Protein AF-A0A1G3PU13-F1 (afdb_monomer_lite)

Secondary structure (DSSP, 8-state):
-B---TT-SS--TTTHIIIIISTTS--EE-SSGGGTTEEEEEEEEEEEETTEEEEEEEEEEEEE--SSSHHHHTT---EEEE-GGGHHHHT-GGGTTPPEEEEEEEETTEEEEEEEE-

Sequence (118 aa):
MLLKKGKWENIDQRVYYRENVFKELEWKHEKIKAIKHLERANADFEIIIKGIYYGVYNLHLTHDSRKDSATYKQKNSLTQIHWEKMSILIKDRDLLDRILKLYKRYELDGVKYLIEID

Structure (mmCIF, N/CA/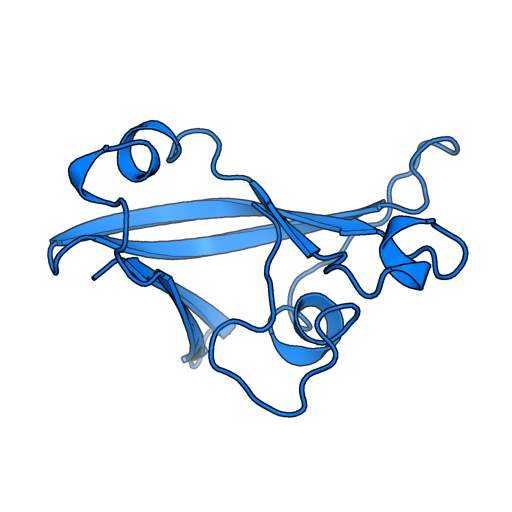C/O backbone):
data_AF-A0A1G3PU13-F1
#
_entry.id   AF-A0A1G3PU13-F1
#
loop_
_atom_site.group_PDB
_atom_site.id
_atom_site.type_symbol
_atom_site.label_atom_id
_atom_site.label_alt_id
_atom_site.label_comp_id
_atom_site.label_asym_id
_atom_site.label_entity_id
_atom_site.label_seq_id
_atom_site.pdbx_PDB_ins_code
_atom_site.Cartn_x
_atom_site.Cartn_y
_atom_site.Cartn_z
_atom_site.occupancy
_atom_site.B_iso_or_equiv
_atom_site.auth_seq_id
_atom_site.auth_comp_id
_atom_site.auth_asym_id
_atom_site.auth_atom_id
_atom_site.pdbx_PDB_model_num
ATOM 1 N N . MET A 1 1 ? 3.486 -5.037 3.507 1.00 83.75 1 MET A N 1
ATOM 2 C CA . MET A 1 1 ? 2.355 -5.833 2.981 1.00 83.75 1 MET A CA 1
ATOM 3 C C . MET A 1 1 ? 2.178 -5.541 1.500 1.00 83.75 1 MET A C 1
ATOM 5 O O . MET A 1 1 ? 2.213 -4.378 1.123 1.00 83.75 1 MET A O 1
ATOM 9 N N . LEU A 1 2 ? 1.993 -6.576 0.675 1.00 87.06 2 LEU A N 1
ATOM 10 C CA . LEU A 1 2 ? 1.673 -6.438 -0.751 1.00 87.06 2 LEU A CA 1
ATOM 11 C C . LEU A 1 2 ? 0.206 -6.049 -0.958 1.00 87.06 2 LEU A C 1
ATOM 13 O O . LEU A 1 2 ? -0.681 -6.686 -0.389 1.00 87.06 2 LEU A O 1
ATOM 17 N N . LEU A 1 3 ? -0.042 -5.057 -1.812 1.00 88.81 3 LEU A N 1
ATOM 18 C CA . LEU A 1 3 ? -1.395 -4.602 -2.136 1.00 88.81 3 LEU A CA 1
ATOM 19 C C . LEU A 1 3 ? -1.989 -5.449 -3.259 1.00 88.81 3 LEU A C 1
ATOM 21 O O . LEU A 1 3 ? -1.640 -5.287 -4.425 1.00 88.81 3 LEU A O 1
ATOM 25 N N . LYS A 1 4 ? -2.862 -6.388 -2.905 1.00 89.31 4 LYS A N 1
ATOM 26 C CA . LYS A 1 4 ? -3.563 -7.253 -3.863 1.00 89.31 4 LYS A CA 1
ATOM 27 C C . LYS A 1 4 ? -4.841 -6.577 -4.348 1.00 89.31 4 LYS A C 1
ATOM 29 O O . LYS A 1 4 ? -5.370 -5.722 -3.656 1.00 89.31 4 LYS A O 1
ATOM 34 N N . LYS A 1 5 ? -5.410 -7.060 -5.453 1.00 88.50 5 LYS A N 1
ATOM 35 C CA . LYS A 1 5 ? -6.667 -6.558 -6.027 1.00 88.50 5 LYS A CA 1
ATOM 36 C C . LYS A 1 5 ? -7.857 -6.551 -5.056 1.00 88.50 5 LYS A C 1
ATOM 38 O O . LYS A 1 5 ? -8.826 -5.832 -5.271 1.00 88.50 5 LYS A O 1
ATOM 43 N N . GLY A 1 6 ? -7.797 -7.350 -3.987 1.00 87.88 6 GLY A N 1
ATOM 44 C CA . GLY A 1 6 ? -8.867 -7.446 -3.000 1.00 87.88 6 GLY A CA 1
ATOM 45 C C . GLY A 1 6 ? -10.190 -7.836 -3.661 1.00 87.88 6 GLY A C 1
ATOM 46 O O . GLY A 1 6 ? -10.232 -8.795 -4.431 1.00 87.88 6 GLY A O 1
ATOM 47 N N . LYS A 1 7 ? -11.246 -7.069 -3.369 1.00 86.44 7 LYS A N 1
ATOM 48 C CA . LYS A 1 7 ? -12.590 -7.237 -3.946 1.00 86.44 7 LYS A CA 1
ATOM 49 C C . LYS A 1 7 ? -12.779 -6.555 -5.310 1.00 86.44 7 LYS A C 1
ATOM 51 O O . LYS A 1 7 ? -13.856 -6.670 -5.879 1.00 86.44 7 LYS A O 1
ATOM 56 N N . TRP A 1 8 ? -11.785 -5.825 -5.820 1.00 86.19 8 TRP A N 1
ATOM 57 C CA . TRP A 1 8 ? -11.926 -5.116 -7.090 1.00 86.19 8 TRP A CA 1
ATOM 58 C C . TRP A 1 8 ? -11.801 -6.081 -8.267 1.00 86.19 8 TRP A C 1
ATOM 60 O O . TRP A 1 8 ? -10.863 -6.882 -8.353 1.00 86.19 8 TRP A O 1
ATOM 70 N N . GLU A 1 9 ? -12.732 -5.958 -9.203 1.00 83.19 9 GLU A N 1
ATOM 71 C CA . GLU A 1 9 ? -12.663 -6.620 -10.498 1.00 83.19 9 GLU A CA 1
ATOM 72 C C . GLU A 1 9 ? -11.891 -5.740 -11.492 1.00 83.19 9 GLU A C 1
ATOM 74 O O . GLU A 1 9 ? -11.868 -4.516 -11.382 1.00 83.19 9 GLU A O 1
ATOM 79 N N . ASN A 1 10 ? -11.229 -6.370 -12.465 1.00 86.75 10 ASN A N 1
ATOM 80 C CA . ASN A 1 10 ? -10.622 -5.701 -13.625 1.00 86.75 10 ASN A CA 1
ATOM 81 C C . ASN A 1 10 ? -9.470 -4.712 -13.359 1.00 86.75 10 ASN A C 1
ATOM 83 O O . ASN A 1 10 ? -9.121 -3.941 -14.251 1.00 86.75 10 ASN A O 1
ATOM 87 N N . ILE A 1 11 ? -8.814 -4.764 -12.195 1.00 92.12 11 ILE A N 1
ATOM 88 C CA . ILE A 1 11 ? -7.563 -4.020 -11.973 1.00 92.12 11 ILE A CA 1
ATOM 89 C C . ILE A 1 11 ? -6.324 -4.892 -12.187 1.00 92.12 11 ILE A C 1
ATOM 91 O O . ILE A 1 11 ? -6.252 -6.040 -11.739 1.00 92.12 11 ILE A O 1
ATOM 95 N N . ASP A 1 12 ? -5.302 -4.317 -12.820 1.00 93.06 12 ASP A N 1
ATOM 96 C CA . ASP A 1 12 ? -3.970 -4.914 -12.870 1.00 93.06 12 ASP A CA 1
ATOM 97 C C . ASP A 1 12 ? -3.137 -4.458 -11.667 1.00 93.06 12 ASP A C 1
ATOM 99 O O . ASP A 1 12 ? -2.444 -3.440 -11.703 1.00 93.06 12 ASP A O 1
ATOM 103 N N . GLN A 1 13 ? -3.183 -5.244 -10.590 1.00 91.38 13 GLN A N 1
ATOM 104 C CA . GLN A 1 13 ? -2.472 -4.963 -9.335 1.00 91.38 13 GLN A CA 1
ATOM 105 C C . GLN A 1 13 ? -0.948 -4.801 -9.484 1.00 91.38 13 GLN A C 1
ATOM 107 O O . GLN A 1 13 ? -0.310 -4.272 -8.576 1.00 91.38 13 GLN A O 1
ATOM 112 N N . ARG A 1 14 ? -0.352 -5.238 -10.605 1.00 94.06 14 ARG A N 1
ATOM 113 C CA . ARG A 1 14 ? 1.079 -5.040 -10.886 1.00 94.06 14 ARG A CA 1
ATOM 114 C C . ARG A 1 14 ? 1.434 -3.564 -11.030 1.00 94.06 14 ARG A C 1
ATOM 116 O O . ARG A 1 14 ? 2.547 -3.191 -10.690 1.00 94.06 14 ARG A O 1
ATOM 123 N N . VAL A 1 15 ? 0.504 -2.751 -11.535 1.00 93.19 15 VAL A N 1
ATOM 124 C CA . VAL A 1 15 ? 0.741 -1.336 -11.866 1.00 93.19 15 VAL A CA 1
ATOM 125 C C . VAL A 1 15 ? -0.272 -0.397 -11.220 1.00 93.19 15 VAL A C 1
ATOM 127 O O . VAL A 1 15 ? 0.095 0.712 -10.855 1.00 93.19 15 VAL A O 1
ATOM 130 N N . TYR A 1 16 ? -1.510 -0.845 -10.989 1.00 95.12 16 TYR A N 1
ATOM 131 C CA . TYR A 1 16 ? -2.625 -0.002 -10.545 1.00 95.12 16 TYR A CA 1
ATOM 132 C C . TYR A 1 16 ? -2.305 0.837 -9.301 1.00 95.12 16 TYR A C 1
ATOM 134 O O . TYR A 1 16 ? -2.534 2.043 -9.267 1.00 95.12 16 TYR A O 1
ATOM 142 N N . TYR A 1 17 ? -1.719 0.227 -8.270 1.00 95.62 17 TYR A N 1
ATOM 143 C CA . TYR A 1 17 ? -1.399 0.964 -7.048 1.00 95.62 17 TYR A CA 1
ATOM 144 C C . TYR A 1 17 ? -0.347 2.049 -7.279 1.00 95.62 17 TYR A C 1
ATOM 146 O O . TYR A 1 17 ? -0.490 3.152 -6.768 1.00 95.62 17 TYR A O 1
ATOM 154 N N . ARG A 1 18 ? 0.689 1.760 -8.067 1.00 95.88 18 ARG A N 1
ATOM 155 C CA . ARG A 1 18 ? 1.770 2.708 -8.348 1.00 95.88 18 ARG A CA 1
ATOM 156 C C . ARG A 1 18 ? 1.358 3.800 -9.348 1.00 95.88 18 ARG A C 1
ATOM 158 O O . ARG A 1 18 ? 1.757 4.947 -9.184 1.00 95.88 18 ARG A O 1
ATOM 165 N N . GLU A 1 19 ? 0.564 3.461 -10.358 1.00 95.75 19 GLU A N 1
ATOM 166 C CA . GLU A 1 19 ? 0.235 4.346 -11.488 1.00 95.75 19 GLU A CA 1
ATOM 167 C C . GLU A 1 19 ? -1.118 5.062 -11.352 1.00 95.75 19 GLU A C 1
ATOM 169 O O . GLU A 1 19 ? -1.353 6.052 -12.042 1.00 95.75 19 GLU A O 1
ATOM 174 N N . ASN A 1 20 ? -2.012 4.604 -10.469 1.00 94.12 20 ASN A N 1
ATOM 175 C CA . ASN A 1 20 ? -3.341 5.199 -10.283 1.00 94.12 20 ASN A CA 1
ATOM 176 C C . ASN A 1 20 ? -3.569 5.667 -8.843 1.00 94.12 20 ASN A C 1
ATOM 178 O O . ASN A 1 20 ? -3.986 6.803 -8.619 1.00 94.12 20 ASN A O 1
ATOM 182 N N . VAL A 1 21 ? -3.299 4.806 -7.857 1.00 95.25 21 VAL A N 1
ATOM 183 C CA . VAL A 1 21 ? -3.578 5.136 -6.450 1.00 95.25 21 VAL A CA 1
ATOM 184 C C . VAL A 1 21 ? -2.542 6.119 -5.912 1.00 95.25 21 VAL A C 1
ATOM 186 O O . VAL A 1 21 ? -2.922 7.182 -5.440 1.00 95.25 21 VAL A O 1
ATOM 189 N N . PHE A 1 22 ? -1.255 5.808 -6.054 1.00 96.31 22 PHE A N 1
ATOM 190 C CA . PHE A 1 22 ? -0.138 6.568 -5.484 1.00 96.31 22 PHE A CA 1
ATOM 191 C C . PHE A 1 22 ? 0.652 7.374 -6.521 1.00 96.31 22 PHE A C 1
ATOM 193 O O . PHE A 1 22 ? 1.831 7.661 -6.314 1.00 96.31 22 PHE A O 1
ATOM 200 N N . LYS A 1 23 ? 0.037 7.702 -7.660 1.00 95.62 23 LYS A N 1
ATOM 201 C CA . LYS A 1 23 ? 0.710 8.365 -8.786 1.00 95.62 23 LYS A CA 1
ATOM 202 C C . LYS A 1 23 ? 1.313 9.717 -8.398 1.00 95.62 23 LYS A C 1
ATOM 204 O O . LYS A 1 23 ? 2.347 10.105 -8.924 1.00 95.62 23 LYS A O 1
ATOM 209 N N . GLU A 1 24 ? 0.644 10.428 -7.501 1.00 94.31 24 GLU A N 1
ATOM 210 C CA . GLU A 1 24 ? 0.971 11.787 -7.078 1.00 94.31 24 GLU A CA 1
ATOM 211 C C . GLU A 1 24 ? 2.096 11.836 -6.035 1.00 94.31 24 GLU A C 1
ATOM 213 O O . GLU A 1 24 ? 2.549 12.921 -5.683 1.00 94.31 24 GLU A O 1
ATOM 218 N N . LEU A 1 25 ? 2.559 10.682 -5.537 1.00 95.44 25 LEU A N 1
ATOM 219 C CA . LEU A 1 25 ? 3.691 10.643 -4.617 1.00 95.44 25 LEU A CA 1
ATOM 220 C C . LEU A 1 25 ? 5.012 10.910 -5.344 1.00 95.44 25 LEU A C 1
ATOM 222 O O . LEU A 1 25 ? 5.203 10.544 -6.504 1.00 95.44 25 LEU A O 1
ATOM 226 N N . GLU A 1 26 ? 5.972 11.476 -4.618 1.00 95.50 26 GLU A N 1
ATOM 227 C CA . GLU A 1 26 ? 7.330 11.675 -5.119 1.00 95.50 26 GLU A CA 1
ATOM 228 C C . GLU A 1 26 ? 8.124 10.353 -5.080 1.00 95.50 26 GLU A C 1
ATOM 230 O O . GLU A 1 26 ? 8.865 10.066 -4.137 1.00 95.50 26 GLU A O 1
ATOM 235 N N . TRP A 1 27 ? 7.961 9.523 -6.113 1.00 96.81 27 TRP A N 1
ATOM 236 C CA . TRP A 1 27 ? 8.690 8.261 -6.249 1.00 96.81 27 TRP A CA 1
ATOM 237 C C . TRP A 1 27 ? 10.150 8.481 -6.653 1.00 96.81 27 TRP A C 1
ATOM 239 O O . TRP A 1 27 ? 10.456 9.073 -7.688 1.00 96.81 27 TRP A O 1
ATOM 249 N N . LYS A 1 28 ? 11.070 7.941 -5.854 1.00 96.06 28 LYS A N 1
ATOM 250 C CA . LYS A 1 28 ? 12.518 8.015 -6.074 1.00 96.06 28 LYS A CA 1
ATOM 251 C C . LYS A 1 28 ? 13.073 6.634 -6.370 1.00 96.06 28 LYS A C 1
ATOM 253 O O . LYS A 1 28 ? 12.817 5.683 -5.635 1.00 96.06 28 LYS A O 1
ATOM 258 N N . HIS A 1 29 ? 13.861 6.535 -7.432 1.00 92.69 29 HIS A N 1
ATOM 259 C CA . HIS A 1 29 ? 14.622 5.327 -7.724 1.00 92.69 29 HIS A CA 1
ATOM 260 C C . HIS A 1 29 ? 15.831 5.215 -6.802 1.00 92.69 29 HIS A C 1
ATOM 262 O O . HIS A 1 29 ? 16.490 6.208 -6.479 1.00 92.69 29 HIS A O 1
ATOM 268 N N . GLU A 1 30 ? 16.169 3.983 -6.449 1.00 89.19 30 GLU A N 1
ATOM 269 C CA . GLU A 1 30 ? 17.398 3.704 -5.725 1.00 89.19 30 GLU A CA 1
ATOM 270 C C . GLU A 1 30 ? 18.647 3.991 -6.562 1.00 89.19 30 GLU A C 1
ATOM 272 O O . GLU A 1 30 ? 18.742 3.650 -7.745 1.00 89.19 30 GLU A O 1
ATOM 277 N N . LYS A 1 31 ? 19.656 4.588 -5.921 1.00 88.88 31 LYS A N 1
ATOM 278 C CA . LYS A 1 31 ? 20.936 4.915 -6.575 1.00 88.88 31 LYS A CA 1
ATOM 279 C C . LYS A 1 31 ? 21.856 3.697 -6.685 1.00 88.88 31 LYS A C 1
ATOM 281 O O . LYS A 1 31 ? 22.704 3.632 -7.573 1.00 88.88 31 LYS A O 1
ATOM 286 N N . ILE A 1 32 ? 21.692 2.725 -5.789 1.00 90.94 32 ILE A N 1
ATOM 287 C CA . ILE A 1 32 ? 22.523 1.522 -5.730 1.00 90.94 32 ILE A CA 1
ATOM 288 C C . ILE A 1 32 ? 22.115 0.572 -6.858 1.00 90.94 32 ILE A C 1
ATOM 290 O O . ILE A 1 32 ? 20.973 0.121 -6.920 1.00 90.94 32 ILE A O 1
ATOM 294 N N . LYS A 1 33 ? 23.071 0.204 -7.721 1.00 85.88 33 LYS A N 1
ATOM 295 C CA . LYS A 1 33 ? 22.829 -0.629 -8.916 1.00 85.88 33 LYS A CA 1
ATOM 296 C C . LYS A 1 33 ? 22.053 -1.919 -8.612 1.00 85.88 33 LYS A C 1
ATOM 298 O O . LYS A 1 33 ? 21.156 -2.266 -9.372 1.00 85.88 33 LYS A O 1
ATOM 303 N N . ALA A 1 34 ? 22.365 -2.592 -7.501 1.00 88.50 34 ALA A N 1
ATOM 304 C CA . ALA A 1 34 ? 21.732 -3.854 -7.104 1.00 88.50 34 ALA A CA 1
ATOM 305 C C . ALA A 1 34 ? 20.215 -3.738 -6.852 1.00 88.50 34 ALA A C 1
ATOM 307 O O . ALA A 1 34 ? 19.483 -4.70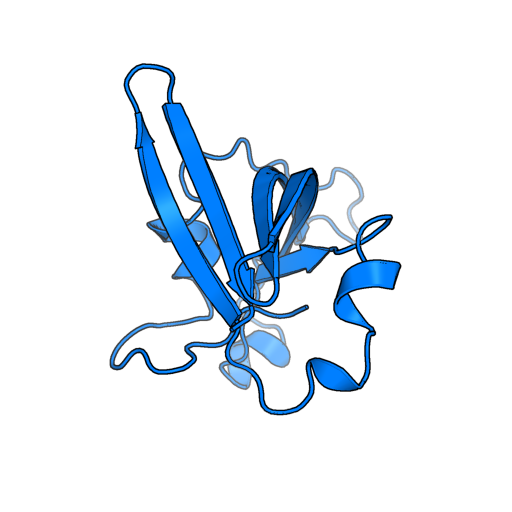0 -7.069 1.00 88.50 34 ALA A O 1
ATOM 308 N N . ILE A 1 35 ? 19.738 -2.562 -6.439 1.00 89.69 35 ILE A N 1
ATOM 309 C CA . ILE A 1 35 ? 18.334 -2.307 -6.086 1.00 89.69 35 ILE A CA 1
ATOM 310 C C . ILE A 1 35 ? 17.715 -1.176 -6.908 1.00 89.69 35 ILE A C 1
ATOM 312 O O . ILE A 1 35 ? 16.622 -0.732 -6.595 1.00 89.69 35 ILE A O 1
ATOM 316 N N . LYS A 1 36 ? 18.365 -0.748 -7.997 1.00 91.62 36 LYS A N 1
ATOM 317 C CA . LYS A 1 36 ? 17.912 0.348 -8.874 1.00 91.62 36 LYS A CA 1
ATOM 318 C C . LYS A 1 36 ? 16.506 0.140 -9.455 1.00 91.62 36 LYS A C 1
ATOM 320 O O . LYS A 1 36 ? 15.867 1.093 -9.874 1.00 91.62 36 LYS A O 1
ATOM 325 N N . HIS A 1 37 ? 16.036 -1.104 -9.492 1.00 92.25 37 HIS A N 1
ATOM 326 C CA . HIS A 1 37 ? 14.677 -1.456 -9.899 1.00 92.25 37 HIS A CA 1
ATOM 327 C C . HIS A 1 37 ? 13.604 -1.118 -8.853 1.00 92.25 37 HIS A C 1
ATOM 329 O O . HIS A 1 37 ? 12.417 -1.185 -9.158 1.00 92.25 37 HIS A O 1
ATOM 335 N N . LEU A 1 38 ? 13.998 -0.803 -7.619 1.00 95.62 38 LEU A N 1
ATOM 336 C CA . LEU A 1 38 ? 13.078 -0.382 -6.580 1.00 95.62 38 LEU A CA 1
ATOM 337 C C . LEU A 1 38 ? 12.873 1.127 -6.647 1.00 95.62 38 LEU A C 1
ATOM 339 O O . LEU A 1 38 ? 13.824 1.914 -6.642 1.00 95.62 38 LEU A O 1
ATOM 343 N N . GLU A 1 39 ? 11.606 1.506 -6.647 1.00 96.81 39 GLU A N 1
ATOM 344 C CA . GLU A 1 39 ? 11.157 2.859 -6.381 1.00 96.81 39 GLU A CA 1
ATOM 345 C C . GLU A 1 39 ? 10.647 2.959 -4.945 1.00 96.81 39 GLU A C 1
ATOM 347 O O . GLU A 1 39 ? 10.087 2.007 -4.389 1.00 96.81 39 GLU A O 1
ATOM 352 N N . ARG A 1 40 ? 10.831 4.134 -4.351 1.00 96.75 40 ARG A N 1
ATOM 353 C CA . ARG A 1 40 ? 10.495 4.439 -2.966 1.00 96.75 40 ARG A CA 1
ATOM 354 C C . ARG A 1 40 ? 9.737 5.749 -2.867 1.00 96.75 40 ARG A C 1
ATOM 356 O O . ARG A 1 40 ? 10.126 6.725 -3.498 1.00 96.75 40 ARG A O 1
ATOM 363 N N . ALA A 1 41 ? 8.701 5.767 -2.046 1.00 96.88 41 ALA A N 1
ATOM 364 C CA . ALA A 1 41 ? 7.946 6.966 -1.712 1.00 96.88 41 ALA A CA 1
ATOM 365 C C . ALA A 1 41 ? 7.486 6.887 -0.257 1.00 96.88 41 ALA A C 1
ATOM 367 O O . ALA A 1 41 ? 7.447 5.802 0.317 1.00 96.88 41 ALA A O 1
ATOM 368 N N . ASN A 1 42 ? 7.109 8.026 0.312 1.00 95.75 42 ASN A N 1
ATOM 369 C CA . ASN A 1 42 ? 6.423 8.093 1.596 1.00 95.75 42 ASN A CA 1
ATOM 370 C C . ASN A 1 42 ? 5.049 8.721 1.391 1.00 95.75 42 ASN A C 1
ATOM 372 O O . ASN A 1 42 ? 4.884 9.570 0.512 1.00 95.75 42 ASN A O 1
ATOM 376 N N . ALA A 1 43 ? 4.084 8.316 2.205 1.00 94.69 43 ALA A N 1
ATOM 377 C CA . ALA A 1 43 ? 2.784 8.964 2.263 1.00 94.69 43 ALA A CA 1
ATOM 378 C C . ALA A 1 43 ? 2.232 8.926 3.681 1.00 94.69 43 ALA A C 1
ATOM 380 O O . ALA A 1 43 ? 2.472 7.974 4.425 1.00 94.69 43 ALA A O 1
ATOM 381 N N . ASP A 1 44 ? 1.468 9.954 4.022 1.00 94.31 44 ASP A N 1
ATOM 382 C CA . ASP A 1 44 ? 0.729 10.013 5.271 1.00 94.31 44 ASP A CA 1
ATOM 383 C C . ASP A 1 44 ? -0.590 9.252 5.128 1.00 94.31 44 ASP A C 1
ATOM 385 O O . ASP A 1 44 ? -1.373 9.492 4.203 1.00 94.31 44 ASP A O 1
ATOM 389 N N . PHE A 1 45 ? -0.816 8.318 6.050 1.00 95.38 45 PHE A N 1
ATOM 390 C CA . PHE A 1 45 ? -2.036 7.531 6.147 1.00 95.38 45 PHE A CA 1
ATOM 391 C C . PHE A 1 45 ? -2.732 7.818 7.467 1.00 95.38 45 PHE A C 1
ATOM 393 O O . PHE A 1 45 ? -2.173 7.569 8.536 1.00 95.38 45 PHE A O 1
ATOM 400 N N . GLU A 1 46 ? -3.971 8.286 7.393 1.00 96.00 46 GLU A N 1
ATOM 401 C CA . GLU A 1 46 ? -4.895 8.220 8.520 1.00 96.00 46 GLU A CA 1
ATOM 402 C C . GLU A 1 46 ? -5.240 6.757 8.795 1.00 96.00 46 GLU A C 1
ATOM 404 O O . GLU A 1 46 ? -5.481 5.981 7.865 1.00 96.00 46 GLU A O 1
ATOM 409 N N . ILE A 1 47 ? -5.253 6.371 10.068 1.00 96.06 47 ILE A N 1
ATOM 410 C CA . ILE A 1 47 ? -5.501 4.994 10.484 1.00 96.06 47 ILE A CA 1
ATOM 411 C C . ILE A 1 47 ? -6.762 4.921 11.332 1.00 96.06 47 ILE A C 1
ATOM 413 O O . ILE A 1 47 ? -6.850 5.542 12.394 1.00 96.06 47 ILE A O 1
ATOM 417 N N . ILE A 1 48 ? -7.697 4.080 10.897 1.00 97.00 48 ILE A N 1
ATOM 418 C CA . ILE A 1 48 ? -8.890 3.709 11.653 1.00 97.00 48 ILE A CA 1
ATOM 419 C C . ILE A 1 48 ? -8.917 2.187 11.802 1.00 97.00 48 ILE A C 1
ATOM 421 O O . ILE A 1 48 ? -8.826 1.457 10.818 1.00 97.00 48 ILE A O 1
ATOM 425 N N . ILE A 1 49 ? -9.045 1.688 13.028 1.00 96.12 49 ILE A N 1
ATOM 426 C CA . ILE A 1 49 ? -9.171 0.251 13.306 1.00 96.12 49 ILE A CA 1
ATOM 427 C C . ILE A 1 49 ? -10.403 0.056 14.183 1.00 96.12 49 ILE A C 1
ATOM 429 O O . ILE A 1 49 ? -10.505 0.679 15.239 1.00 96.12 49 ILE A O 1
ATOM 433 N N . LYS A 1 50 ? -11.351 -0.781 13.744 1.00 95.06 50 LYS A N 1
ATOM 434 C CA . LYS A 1 50 ? -12.622 -1.049 14.441 1.00 95.06 50 LYS A CA 1
ATOM 435 C C . LYS A 1 50 ? -13.369 0.243 14.820 1.00 95.06 50 LYS A C 1
ATOM 437 O O . LYS A 1 50 ? -13.898 0.370 15.921 1.00 95.06 50 LYS A O 1
ATOM 442 N N . GLY A 1 51 ? -13.345 1.236 13.926 1.00 95.62 51 GLY A N 1
ATOM 443 C CA . GLY A 1 51 ? -13.962 2.554 14.125 1.00 95.62 51 GLY A CA 1
ATOM 444 C C . GLY A 1 51 ? -13.199 3.520 15.045 1.00 95.62 51 GLY A C 1
ATOM 445 O O . GLY A 1 51 ? -13.637 4.654 15.218 1.00 95.62 51 GLY A O 1
ATOM 446 N N . ILE A 1 52 ? -12.059 3.116 15.612 1.00 96.38 52 ILE A N 1
ATOM 447 C CA . ILE A 1 52 ? -11.227 3.961 16.477 1.00 96.38 52 ILE A CA 1
ATOM 448 C C . ILE A 1 52 ? -10.113 4.594 15.642 1.00 96.38 52 ILE A C 1
ATOM 45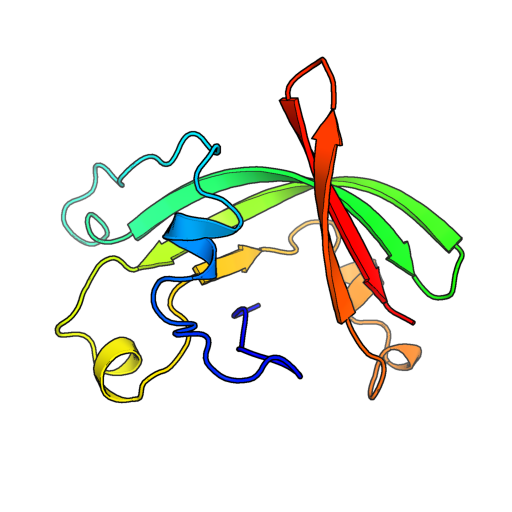0 O O . ILE A 1 52 ? -9.404 3.899 14.916 1.00 96.38 52 ILE A O 1
ATOM 454 N N . TYR A 1 53 ? -9.945 5.912 15.755 1.00 96.56 53 TYR A N 1
ATOM 455 C CA . TYR A 1 53 ? -8.860 6.651 15.109 1.00 96.56 53 TYR A CA 1
ATOM 456 C C . TYR A 1 53 ? -7.544 6.500 15.885 1.00 96.56 53 TYR A C 1
ATOM 458 O O . TYR A 1 53 ? -7.489 6.795 17.078 1.00 96.56 53 TYR A O 1
ATOM 466 N N . TYR A 1 54 ? -6.480 6.082 15.196 1.00 95.25 54 TYR A N 1
ATOM 467 C CA . TYR A 1 54 ? -5.149 5.848 15.779 1.00 95.25 54 TYR A CA 1
ATOM 468 C C . TYR A 1 54 ? -4.108 6.906 15.398 1.00 95.25 54 TYR A C 1
ATOM 470 O O . TYR A 1 54 ? -2.967 6.822 15.848 1.00 95.25 54 TYR A O 1
ATOM 478 N N . GLY A 1 55 ? -4.476 7.908 14.599 1.00 95.00 55 GLY A N 1
ATOM 479 C CA . GLY A 1 55 ? -3.554 8.953 14.160 1.00 95.00 55 GLY A CA 1
ATOM 480 C C . GLY A 1 55 ? -3.186 8.871 12.682 1.00 95.00 55 GLY A C 1
ATOM 481 O O . GLY A 1 55 ? -3.669 8.019 11.933 1.00 95.00 55 GLY A O 1
ATOM 482 N N . VAL A 1 56 ? -2.291 9.778 12.292 1.00 94.75 56 VAL A N 1
ATOM 483 C CA . VAL A 1 56 ? -1.654 9.816 10.975 1.00 94.75 56 VAL A CA 1
ATOM 484 C C . VAL A 1 56 ? -0.259 9.212 11.082 1.00 94.75 56 VAL A C 1
ATOM 486 O O . VAL A 1 56 ? 0.519 9.586 11.962 1.00 94.75 56 VAL A O 1
ATOM 489 N N . TYR A 1 57 ? 0.069 8.301 10.170 1.00 94.62 57 TYR A N 1
ATOM 490 C CA . TYR A 1 57 ? 1.380 7.669 10.082 1.00 94.62 57 TYR A CA 1
ATOM 491 C C . TYR A 1 57 ? 1.994 7.915 8.710 1.00 94.62 57 TYR A C 1
ATOM 493 O O . TYR A 1 57 ? 1.401 7.564 7.691 1.00 94.62 57 TYR A O 1
ATOM 501 N N . ASN A 1 58 ? 3.213 8.449 8.693 1.00 94.50 58 ASN A N 1
ATOM 502 C CA . ASN A 1 58 ? 4.032 8.473 7.490 1.00 94.50 58 ASN A CA 1
ATOM 503 C C . ASN A 1 58 ? 4.552 7.053 7.235 1.00 94.50 58 ASN A C 1
ATOM 505 O O . ASN A 1 58 ? 5.368 6.545 8.006 1.00 94.50 58 ASN A O 1
ATOM 509 N N . LEU A 1 59 ? 4.021 6.386 6.211 1.00 95.12 59 LEU A N 1
ATOM 510 C CA . LEU A 1 59 ? 4.396 5.021 5.860 1.00 95.12 59 LEU A CA 1
ATOM 511 C C . LEU A 1 59 ? 5.269 5.010 4.614 1.00 95.12 59 LEU A C 1
ATOM 513 O O . LEU A 1 59 ? 4.989 5.681 3.616 1.00 95.12 59 LEU A O 1
ATOM 517 N N . HIS A 1 60 ? 6.289 4.161 4.667 1.00 96.00 60 HIS A N 1
ATOM 518 C CA . HIS A 1 60 ? 7.181 3.912 3.551 1.00 96.00 60 HIS A CA 1
ATOM 519 C C . HIS A 1 60 ? 6.516 2.983 2.528 1.00 96.00 60 HIS A C 1
ATOM 521 O O . HIS A 1 60 ? 5.940 1.947 2.878 1.00 96.00 60 HIS A O 1
ATOM 527 N N . LEU A 1 61 ? 6.625 3.315 1.243 1.00 96.75 61 LEU A N 1
ATOM 528 C CA . LEU A 1 61 ? 6.165 2.495 0.127 1.00 96.75 61 LEU A CA 1
ATOM 529 C C . LEU A 1 61 ? 7.335 2.061 -0.752 1.00 96.75 61 LEU A C 1
ATOM 531 O O . LEU A 1 61 ? 8.291 2.803 -0.984 1.00 96.75 61 LEU A O 1
ATOM 535 N N . THR A 1 62 ? 7.236 0.849 -1.291 1.00 97.00 62 THR A N 1
ATOM 536 C CA . THR A 1 62 ? 8.161 0.355 -2.318 1.00 97.00 62 THR A CA 1
ATOM 537 C C . THR A 1 62 ? 7.407 -0.173 -3.520 1.00 97.00 62 THR A C 1
ATOM 539 O O . THR A 1 62 ? 6.376 -0.827 -3.355 1.00 97.00 62 THR A O 1
ATOM 542 N N . HIS A 1 63 ? 7.970 0.027 -4.705 1.00 97.19 63 HIS A N 1
ATOM 543 C CA . HIS A 1 63 ? 7.505 -0.583 -5.942 1.00 97.19 63 HIS A CA 1
ATOM 544 C C . HIS A 1 63 ? 8.675 -1.232 -6.690 1.00 97.19 63 HIS A C 1
ATOM 546 O O . HIS A 1 63 ? 9.732 -0.621 -6.812 1.00 97.19 63 HIS A O 1
ATOM 552 N N . ASP A 1 64 ? 8.507 -2.463 -7.173 1.00 95.94 64 ASP A N 1
ATOM 553 C CA . ASP A 1 64 ? 9.480 -3.122 -8.058 1.00 95.94 64 ASP A CA 1
ATOM 554 C C . ASP A 1 64 ? 9.086 -2.907 -9.523 1.00 95.94 64 ASP A C 1
ATOM 556 O O . ASP A 1 64 ? 8.088 -3.457 -9.985 1.00 95.94 64 ASP A O 1
ATOM 560 N N . SER A 1 65 ? 9.878 -2.130 -10.263 1.00 93.81 65 SER A N 1
ATOM 561 C CA . SER A 1 65 ? 9.575 -1.750 -11.648 1.00 93.81 65 SER A CA 1
ATOM 562 C C . SER A 1 65 ? 9.909 -2.833 -12.687 1.00 93.81 65 SER A C 1
ATOM 564 O O . SER A 1 65 ? 9.625 -2.668 -13.880 1.00 93.81 65 SER A O 1
ATOM 566 N N . ARG A 1 66 ? 10.496 -3.968 -12.276 1.00 93.81 66 ARG A N 1
ATOM 567 C CA . ARG A 1 66 ? 10.869 -5.059 -13.192 1.00 93.81 66 ARG A CA 1
ATOM 568 C C . ARG A 1 66 ? 9.662 -5.803 -13.740 1.00 93.81 66 ARG A C 1
ATOM 570 O O . ARG A 1 66 ? 8.854 -6.361 -12.997 1.00 93.81 66 ARG A O 1
ATOM 577 N N . LYS A 1 67 ? 9.636 -5.946 -15.066 1.00 92.31 67 LYS A N 1
ATOM 578 C CA . LYS A 1 67 ? 8.644 -6.757 -15.797 1.00 92.31 67 LYS A CA 1
ATOM 579 C C . LYS A 1 67 ? 9.108 -8.188 -16.091 1.00 92.31 67 LYS A C 1
ATOM 581 O O . LYS A 1 67 ? 8.329 -9.020 -16.543 1.00 92.31 67 LYS A O 1
ATOM 586 N N . ASP A 1 68 ? 10.373 -8.497 -15.838 1.00 92.56 68 ASP A N 1
ATOM 587 C CA . ASP A 1 68 ? 10.993 -9.804 -16.074 1.00 92.56 68 ASP A CA 1
ATOM 588 C C . ASP A 1 68 ? 11.085 -10.676 -14.807 1.00 92.56 68 ASP A C 1
ATOM 590 O O . ASP A 1 68 ? 11.398 -11.870 -14.900 1.00 92.56 68 ASP A O 1
ATOM 594 N N . SER A 1 69 ? 10.754 -10.108 -13.642 1.00 91.75 69 SER A N 1
ATOM 595 C CA . SER A 1 69 ? 10.774 -10.791 -12.348 1.00 91.75 69 SER A CA 1
ATOM 596 C C . SER A 1 69 ? 9.754 -11.935 -12.268 1.00 91.75 69 SER A C 1
ATOM 598 O O . SER A 1 69 ? 8.702 -11.923 -12.917 1.00 91.75 69 SER A O 1
ATOM 600 N N . ALA A 1 70 ? 10.040 -12.937 -11.429 1.00 92.62 70 ALA A N 1
ATOM 601 C CA . ALA A 1 70 ? 9.100 -14.028 -11.162 1.00 92.62 70 ALA A CA 1
ATOM 602 C C . ALA A 1 70 ? 7.764 -13.500 -10.607 1.00 92.62 70 ALA A C 1
ATOM 604 O O . ALA A 1 70 ? 6.701 -13.916 -11.065 1.00 92.62 70 ALA A O 1
ATOM 605 N N . THR A 1 71 ? 7.818 -12.520 -9.698 1.00 90.94 71 THR A N 1
ATOM 606 C CA . THR A 1 71 ? 6.647 -11.847 -9.117 1.00 90.94 71 THR A CA 1
ATOM 607 C C . THR A 1 71 ? 5.749 -11.238 -10.194 1.00 90.94 71 THR A C 1
ATOM 609 O O . THR A 1 71 ? 4.538 -11.466 -10.184 1.00 90.94 71 THR A O 1
ATOM 612 N N . TYR A 1 72 ? 6.338 -10.528 -11.164 1.00 92.44 72 TYR A N 1
ATOM 613 C CA . TYR A 1 72 ? 5.596 -9.931 -12.275 1.00 92.44 72 TYR A CA 1
ATOM 614 C C . TYR A 1 72 ? 4.913 -10.994 -13.142 1.00 92.44 72 TYR A C 1
ATOM 616 O O . TYR A 1 72 ? 3.725 -10.882 -13.462 1.00 92.44 72 TYR A O 1
ATOM 624 N N . LYS A 1 73 ? 5.651 -12.055 -13.495 1.00 92.94 73 LYS A N 1
ATOM 625 C CA . LYS A 1 73 ? 5.159 -13.162 -14.334 1.00 92.94 73 LYS A CA 1
ATOM 626 C C . LYS A 1 73 ? 4.025 -13.938 -13.664 1.00 92.94 73 LYS A C 1
ATOM 628 O O . LYS A 1 73 ? 3.070 -14.324 -14.330 1.00 92.94 73 LYS A O 1
ATOM 633 N N . GLN A 1 74 ? 4.085 -14.089 -12.343 1.00 91.44 74 GLN A N 1
ATOM 634 C CA . GLN A 1 74 ? 3.033 -14.698 -11.523 1.00 91.44 74 GLN A CA 1
ATOM 635 C C . GLN A 1 74 ? 1.836 -13.768 -11.267 1.00 91.44 74 GLN A C 1
ATOM 637 O O . GLN A 1 74 ? 0.919 -14.140 -10.539 1.00 91.44 74 GLN A O 1
ATOM 642 N N . LYS A 1 75 ? 1.817 -12.564 -11.858 1.00 90.81 75 LYS A N 1
ATOM 643 C CA . LYS A 1 75 ? 0.749 -11.563 -11.697 1.00 90.81 75 LYS A CA 1
ATOM 644 C C . LYS A 1 75 ? 0.538 -11.117 -10.246 1.00 90.81 75 LYS A C 1
ATOM 646 O O . LYS A 1 75 ? -0.555 -10.686 -9.882 1.00 90.81 75 LYS A O 1
ATOM 651 N N . ASN A 1 76 ? 1.576 -11.186 -9.417 1.00 90.69 76 ASN A N 1
ATOM 652 C CA . ASN A 1 76 ? 1.542 -10.642 -8.064 1.00 90.69 76 ASN A CA 1
ATOM 653 C C . ASN A 1 76 ? 1.650 -9.114 -8.091 1.00 90.69 76 ASN A C 1
ATOM 655 O O . ASN A 1 76 ? 2.130 -8.524 -9.056 1.00 90.69 76 ASN A O 1
ATOM 659 N N . SER A 1 77 ? 1.197 -8.471 -7.016 1.00 92.06 77 SER A N 1
ATOM 660 C CA . SER A 1 77 ? 1.432 -7.040 -6.837 1.00 92.06 77 SER A CA 1
ATOM 661 C C . SER A 1 77 ? 2.924 -6.742 -6.730 1.00 92.06 77 SER A C 1
ATOM 663 O O . SER A 1 77 ? 3.699 -7.567 -6.242 1.00 92.06 77 SER A O 1
ATOM 665 N N . LEU A 1 78 ? 3.309 -5.552 -7.176 1.00 96.12 78 LEU A N 1
ATOM 666 C CA . LEU A 1 78 ? 4.678 -5.050 -7.079 1.00 96.12 78 LEU A CA 1
ATOM 667 C C . LEU A 1 78 ? 4.799 -3.898 -6.084 1.00 96.12 78 LEU A C 1
ATOM 669 O O . LEU A 1 78 ? 5.913 -3.505 -5.754 1.00 96.12 78 LEU A O 1
ATOM 673 N N . THR A 1 79 ? 3.672 -3.378 -5.590 1.00 96.62 79 THR A N 1
ATOM 674 C CA . THR A 1 79 ? 3.630 -2.261 -4.644 1.00 96.62 79 THR A CA 1
ATOM 675 C C . THR A 1 79 ? 3.372 -2.768 -3.232 1.00 96.62 79 THR A C 1
ATOM 677 O O . THR A 1 79 ? 2.469 -3.579 -2.988 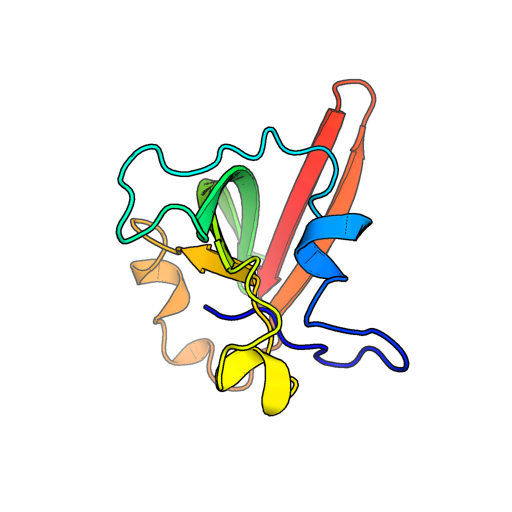1.00 96.62 79 THR A O 1
ATOM 680 N N . GLN A 1 80 ? 4.164 -2.276 -2.284 1.00 95.50 80 GLN A N 1
ATOM 681 C CA . GLN A 1 80 ? 4.088 -2.648 -0.877 1.00 95.50 80 GLN A CA 1
ATOM 682 C C . GLN A 1 80 ? 4.026 -1.418 0.020 1.00 95.50 80 GLN A C 1
ATOM 684 O O . GLN A 1 80 ? 4.752 -0.455 -0.209 1.00 95.50 80 GLN A O 1
ATOM 689 N N . ILE A 1 81 ? 3.212 -1.509 1.073 1.00 95.31 81 ILE A N 1
ATOM 690 C CA . ILE A 1 81 ? 3.214 -0.584 2.214 1.00 95.31 81 ILE A CA 1
ATOM 691 C C . ILE A 1 81 ? 4.014 -1.223 3.348 1.00 95.31 81 ILE A C 1
ATOM 693 O O . ILE A 1 8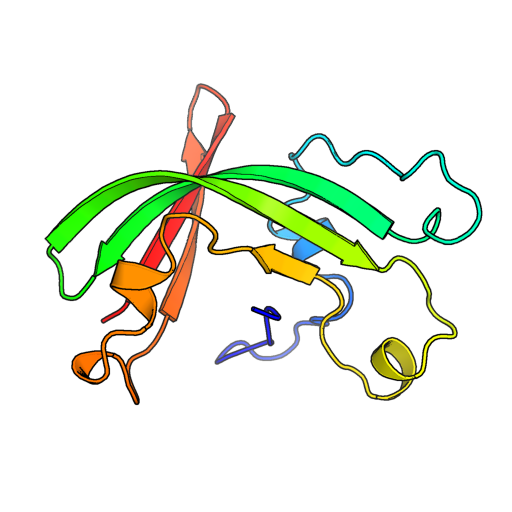1 ? 3.784 -2.391 3.690 1.00 95.31 81 ILE A O 1
ATOM 697 N N . HIS A 1 82 ? 4.944 -0.484 3.938 1.00 95.12 82 HIS A N 1
ATOM 698 C CA . HIS A 1 82 ? 5.737 -0.918 5.084 1.00 95.12 82 HIS A CA 1
ATOM 699 C C . HIS A 1 82 ? 5.129 -0.346 6.362 1.00 95.12 82 HIS A C 1
ATOM 701 O O . HIS A 1 82 ? 4.990 0.859 6.512 1.00 95.12 82 HIS A O 1
ATOM 707 N N . TRP A 1 83 ? 4.733 -1.232 7.277 1.00 91.00 83 TRP A N 1
ATOM 708 C CA . TRP A 1 83 ? 3.970 -0.856 8.471 1.00 91.00 83 TRP A CA 1
ATOM 709 C C . TRP A 1 83 ? 4.824 -0.353 9.635 1.00 91.00 83 TRP A C 1
ATOM 711 O O . TRP A 1 83 ? 4.282 0.207 10.576 1.00 91.00 83 TRP A O 1
ATOM 721 N N . GLU A 1 84 ? 6.137 -0.587 9.607 1.00 88.50 84 GLU A N 1
ATOM 722 C CA . GLU A 1 84 ? 7.116 -0.067 10.575 1.00 88.50 84 GLU A CA 1
ATOM 723 C C . GLU A 1 84 ? 6.598 0.029 12.031 1.00 88.50 84 GLU A C 1
ATOM 725 O O . GLU A 1 84 ? 6.199 -0.982 12.621 1.00 88.50 84 GLU A O 1
ATOM 730 N N . LYS A 1 85 ? 6.582 1.243 12.604 1.00 83.06 85 LYS A N 1
ATOM 731 C CA . LYS A 1 85 ? 6.128 1.539 13.972 1.00 83.06 85 LYS A CA 1
ATOM 732 C C . LYS A 1 85 ? 4.654 1.199 14.199 1.00 83.06 85 LYS A C 1
ATOM 734 O O . LYS A 1 85 ? 4.284 0.824 15.305 1.00 83.06 85 LYS A O 1
ATOM 739 N N . MET A 1 86 ? 3.829 1.273 13.157 1.00 85.94 86 MET A N 1
ATOM 740 C CA . MET A 1 86 ? 2.414 0.907 13.213 1.00 85.94 86 MET A CA 1
ATOM 741 C C . MET A 1 86 ? 2.218 -0.608 13.354 1.00 85.94 86 MET A C 1
ATOM 743 O O . MET A 1 86 ? 1.157 -1.041 13.786 1.00 85.94 86 MET A O 1
ATOM 747 N N . SER A 1 87 ? 3.227 -1.437 13.051 1.00 87.81 87 SER A N 1
ATOM 748 C CA . SER A 1 87 ? 3.076 -2.899 13.020 1.00 87.81 87 SER A CA 1
ATOM 749 C C . SER A 1 87 ? 2.520 -3.519 14.307 1.00 87.81 87 SER A C 1
ATOM 751 O O . SER A 1 87 ? 1.895 -4.571 14.221 1.00 87.81 87 SER A O 1
ATOM 753 N N . ILE A 1 88 ? 2.695 -2.883 15.471 1.00 88.38 88 ILE A N 1
ATOM 754 C CA . ILE A 1 88 ? 2.108 -3.350 16.734 1.00 88.38 88 ILE A CA 1
ATOM 755 C C . ILE A 1 88 ? 0.574 -3.297 16.732 1.00 88.38 88 ILE A C 1
ATOM 757 O O . ILE A 1 88 ? -0.054 -4.197 17.275 1.00 88.38 88 ILE A O 1
ATOM 761 N N . LEU A 1 89 ? -0.022 -2.306 16.061 1.00 89.50 89 LEU A N 1
ATOM 762 C CA . LEU A 1 89 ? -1.475 -2.147 15.953 1.00 89.50 89 LEU A CA 1
ATOM 763 C C . LEU A 1 89 ? -2.091 -3.169 14.992 1.00 89.50 89 LEU A C 1
ATOM 765 O O . LEU A 1 89 ? -3.212 -3.614 15.183 1.00 89.50 89 LEU A O 1
ATOM 769 N N . ILE A 1 90 ? -1.351 -3.550 13.950 1.00 89.00 90 ILE A N 1
ATOM 770 C CA . ILE A 1 90 ? -1.871 -4.357 12.827 1.00 89.00 90 ILE A CA 1
ATOM 771 C C . ILE A 1 90 ? -1.614 -5.852 13.008 1.00 89.00 90 ILE A C 1
ATOM 773 O O . ILE A 1 90 ? -2.165 -6.677 12.286 1.00 89.00 90 ILE A O 1
ATOM 777 N N . LYS A 1 91 ? -0.728 -6.209 13.941 1.00 90.50 91 LYS A N 1
ATOM 778 C CA . LYS A 1 91 ? -0.439 -7.599 14.316 1.00 90.50 91 LYS A CA 1
ATOM 779 C C . LYS A 1 91 ? -1.412 -8.146 15.358 1.00 90.50 91 LYS A C 1
ATOM 781 O O . LYS A 1 91 ? -1.247 -9.293 15.774 1.00 90.50 91 LYS A O 1
ATOM 786 N N . ASP A 1 92 ? -2.380 -7.345 15.788 1.00 91.56 92 ASP A N 1
ATOM 787 C CA . ASP A 1 92 ? -3.427 -7.798 16.687 1.00 91.56 92 ASP A CA 1
ATOM 788 C C . ASP A 1 92 ? -4.214 -8.947 16.035 1.00 91.56 92 ASP A C 1
ATOM 790 O O . ASP A 1 92 ? -4.663 -8.861 14.889 1.00 91.56 92 ASP A O 1
ATOM 794 N N . ARG A 1 93 ? -4.334 -10.059 16.766 1.00 92.88 93 ARG A N 1
ATOM 795 C CA . ARG A 1 93 ? -5.022 -11.266 16.295 1.00 92.88 93 ARG A CA 1
ATOM 796 C C . ARG A 1 93 ? -6.512 -11.033 16.102 1.00 92.88 93 ARG A C 1
ATOM 798 O O . ARG A 1 93 ? -7.099 -11.692 15.250 1.00 92.88 93 ARG A O 1
ATOM 805 N N . ASP A 1 94 ? -7.089 -10.067 16.807 1.00 92.19 94 ASP A N 1
ATOM 806 C CA . ASP A 1 94 ? -8.484 -9.669 16.625 1.00 92.19 94 ASP A CA 1
ATOM 807 C C . ASP A 1 94 ? -8.742 -9.025 15.254 1.00 92.19 94 ASP A C 1
ATOM 809 O O . ASP A 1 94 ? -9.899 -8.775 14.901 1.00 92.19 94 ASP A O 1
ATOM 813 N N . LEU A 1 95 ? -7.680 -8.749 14.482 1.00 93.25 95 LEU A N 1
ATOM 814 C CA . LEU A 1 95 ? -7.753 -8.253 13.109 1.00 93.25 95 LEU A CA 1
ATOM 815 C C . LEU A 1 95 ? -7.705 -9.341 12.040 1.00 93.25 95 LEU A C 1
ATOM 817 O O . LEU A 1 95 ? -7.815 -9.035 10.851 1.00 93.25 95 LEU A O 1
ATOM 821 N N . LEU A 1 96 ? -7.558 -10.606 12.431 1.00 92.44 96 LEU A N 1
ATOM 822 C CA . LEU A 1 96 ? -7.702 -11.714 11.494 1.00 92.44 96 LEU A CA 1
ATOM 823 C C . LEU A 1 96 ? -9.124 -11.737 10.920 1.00 92.44 96 LEU A C 1
ATOM 825 O O . LEU A 1 96 ? -10.088 -11.370 11.586 1.00 92.44 96 LEU A O 1
ATOM 829 N N . ASP A 1 97 ? -9.223 -12.111 9.645 1.00 90.88 97 ASP A N 1
ATOM 830 C CA . ASP A 1 97 ? -10.463 -12.165 8.856 1.00 90.88 97 ASP A CA 1
ATOM 831 C C . ASP A 1 97 ? -11.203 -10.825 8.666 1.00 90.88 97 ASP A C 1
ATOM 833 O O . ASP A 1 97 ? -12.209 -10.764 7.952 1.00 90.88 97 ASP A O 1
ATOM 837 N N . ARG A 1 98 ? -10.667 -9.724 9.208 1.00 92.44 98 ARG A N 1
ATOM 838 C CA . ARG A 1 98 ? -11.148 -8.363 8.949 1.00 92.44 98 ARG A CA 1
ATOM 839 C C . ARG A 1 98 ? -10.714 -7.861 7.580 1.00 92.44 98 ARG A C 1
ATOM 841 O O . ARG A 1 98 ? -9.735 -8.316 6.981 1.00 92.44 98 ARG A O 1
ATOM 848 N N . ILE A 1 99 ? -11.451 -6.876 7.075 1.00 92.00 99 ILE A N 1
ATOM 849 C CA . ILE A 1 99 ? -11.187 -6.276 5.768 1.00 92.00 99 ILE A CA 1
ATOM 850 C C . ILE A 1 99 ? -10.428 -4.970 5.959 1.00 92.00 99 ILE A C 1
ATOM 852 O O . ILE A 1 99 ? -10.933 -4.034 6.574 1.00 92.00 99 ILE A O 1
ATOM 856 N N . LEU A 1 100 ? -9.250 -4.888 5.343 1.00 93.69 100 LEU A N 1
ATOM 857 C CA . LEU A 1 100 ? -8.540 -3.630 5.163 1.00 93.69 100 LEU A CA 1
ATOM 858 C C . LEU A 1 100 ? -9.060 -2.909 3.917 1.00 93.69 100 LEU A C 1
ATOM 860 O O . LEU A 1 100 ? -9.012 -3.446 2.806 1.00 93.69 100 LEU A O 1
ATOM 864 N N . 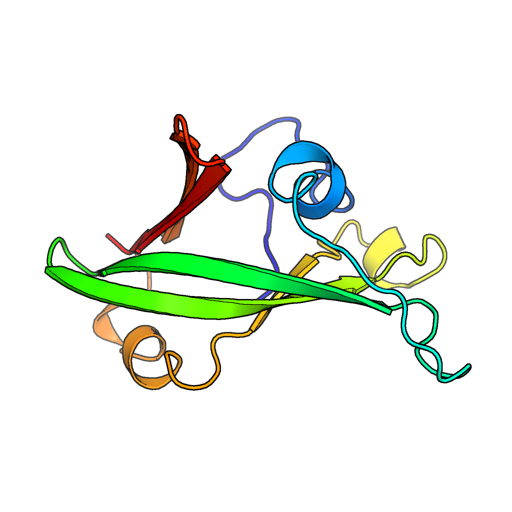LYS A 1 101 ? -9.516 -1.675 4.100 1.00 95.06 101 LYS A N 1
ATOM 865 C CA . LYS A 1 101 ? -9.947 -0.759 3.047 1.00 95.06 101 LYS A CA 1
ATOM 866 C C . LYS A 1 101 ? -8.916 0.362 2.931 1.00 95.06 101 LYS A C 1
ATOM 868 O O . LYS A 1 101 ? -8.444 0.893 3.932 1.00 95.06 101 LYS A O 1
ATOM 873 N N . LEU A 1 102 ? -8.548 0.690 1.697 1.00 94.81 102 LEU A N 1
ATOM 874 C CA . LEU A 1 102 ? -7.644 1.788 1.372 1.00 94.81 102 LEU A CA 1
ATOM 875 C C . LEU A 1 102 ? -8.432 2.826 0.585 1.00 94.81 102 LEU A C 1
ATOM 877 O O . LEU A 1 102 ? -8.980 2.507 -0.473 1.00 94.81 102 LEU A O 1
ATOM 881 N N . TYR A 1 103 ? -8.434 4.057 1.073 1.00 95.00 103 TYR A N 1
ATOM 882 C CA . TYR A 1 103 ? -9.071 5.181 0.411 1.00 95.00 103 TYR A CA 1
ATOM 883 C C . TYR A 1 103 ? -8.034 6.214 -0.003 1.00 95.00 103 TYR A C 1
ATOM 885 O O . TYR A 1 103 ? -7.005 6.399 0.650 1.00 95.00 103 TYR A O 1
ATOM 893 N N . LYS A 1 104 ? -8.347 6.900 -1.098 1.00 94.31 104 LYS A N 1
ATOM 894 C CA . LYS A 1 104 ? -7.628 8.061 -1.603 1.00 94.31 104 LYS A CA 1
ATOM 895 C C . LYS A 1 104 ? -8.618 9.212 -1.662 1.00 94.31 104 LYS A C 1
ATOM 897 O O . LYS A 1 104 ? -9.675 9.070 -2.277 1.00 94.31 104 LYS A O 1
ATOM 902 N N . ARG A 1 105 ? -8.278 10.334 -1.038 1.00 91.31 105 ARG A N 1
ATOM 903 C CA . ARG A 1 105 ? -9.098 11.543 -1.015 1.00 91.31 105 ARG A CA 1
ATOM 904 C C . ARG A 1 105 ? -8.329 12.689 -1.652 1.00 91.31 105 ARG A C 1
ATOM 906 O O . ARG A 1 105 ? -7.158 12.895 -1.349 1.00 91.31 105 ARG A O 1
ATOM 913 N N . TYR A 1 106 ? -9.005 13.424 -2.525 1.00 88.69 106 TYR A N 1
ATOM 914 C CA . TYR A 1 106 ? -8.505 14.683 -3.060 1.00 88.69 106 TYR A CA 1
ATOM 915 C C . TYR A 1 106 ? -8.977 15.822 -2.157 1.00 88.69 106 TYR A C 1
ATOM 917 O O . TYR A 1 106 ? -10.173 15.945 -1.885 1.00 88.69 106 TYR A O 1
ATOM 925 N N . GLU A 1 107 ? -8.037 16.628 -1.683 1.00 86.00 107 GLU A N 1
ATOM 926 C CA . GLU A 1 107 ? -8.272 17.831 -0.890 1.00 86.00 107 GLU A CA 1
ATOM 927 C C . GLU A 1 107 ? -7.628 19.044 -1.575 1.00 86.00 107 GLU A C 1
ATOM 929 O O . GLU A 1 107 ? -6.936 18.914 -2.586 1.00 86.00 107 GLU A O 1
ATOM 934 N N . LEU A 1 108 ? -7.897 20.245 -1.055 1.00 83.75 108 LEU A N 1
ATOM 935 C CA . LEU A 1 108 ? -7.376 21.492 -1.630 1.00 83.75 108 LEU A CA 1
ATOM 936 C C . LEU A 1 108 ? -5.842 21.579 -1.550 1.00 83.75 108 LEU A C 1
ATOM 938 O O . LEU A 1 108 ? -5.225 22.218 -2.397 1.00 83.75 108 LEU A O 1
ATOM 942 N N . ASP A 1 109 ? -5.239 20.942 -0.546 1.00 83.50 109 ASP A N 1
ATOM 943 C CA . ASP A 1 109 ? -3.804 20.934 -0.249 1.00 83.50 109 ASP A CA 1
ATOM 944 C C . ASP A 1 109 ? -3.067 19.694 -0.788 1.00 83.50 109 ASP A C 1
ATOM 946 O O . ASP A 1 109 ? -1.845 19.609 -0.671 1.00 83.50 109 ASP A O 1
ATOM 950 N N . GLY A 1 110 ? -3.773 18.748 -1.420 1.00 84.38 110 GLY A N 1
ATOM 951 C CA . GLY A 1 110 ? -3.159 17.580 -2.048 1.00 84.38 110 GLY A CA 1
ATOM 952 C C . GLY A 1 110 ? -3.991 16.305 -1.953 1.00 84.38 110 GLY A C 1
ATOM 953 O O . GLY A 1 110 ? -5.220 16.322 -1.923 1.00 84.38 110 GLY A O 1
ATOM 954 N N . VAL A 1 111 ? -3.300 15.164 -1.958 1.00 90.75 111 VAL A N 1
ATOM 955 C CA . VAL A 1 111 ? -3.915 13.837 -1.838 1.00 90.75 111 VAL A CA 1
ATOM 956 C C . VAL A 1 111 ? -3.667 13.292 -0.438 1.00 90.75 111 VAL A C 1
ATOM 958 O O . VAL A 1 111 ? -2.519 13.221 -0.002 1.00 90.75 111 VAL A O 1
ATOM 961 N N . LYS A 1 112 ? -4.731 12.835 0.225 1.00 92.25 112 LYS A N 1
ATOM 962 C CA . LYS A 1 112 ? -4.660 12.119 1.503 1.00 92.25 112 LYS A CA 1
ATOM 963 C C . LYS A 1 112 ? -5.057 10.661 1.343 1.00 92.25 112 LYS A C 1
ATOM 965 O O . LYS A 1 112 ? -5.861 10.311 0.472 1.00 92.25 112 LYS A O 1
ATOM 970 N N . TYR A 1 113 ? -4.506 9.817 2.207 1.00 96.19 113 TYR A N 1
ATOM 971 C CA . TYR A 1 113 ? -4.805 8.393 2.238 1.00 96.19 113 TYR A CA 1
ATOM 972 C C . TYR A 1 113 ? -5.355 7.991 3.600 1.00 96.19 113 TYR A C 1
ATOM 974 O O . TYR A 1 113 ? -4.903 8.471 4.637 1.00 96.19 113 TYR A O 1
ATOM 982 N N . LEU A 1 114 ? -6.317 7.076 3.583 1.00 96.25 114 LEU A N 1
ATOM 983 C CA . LEU A 1 114 ? -6.915 6.494 4.779 1.00 96.25 114 LEU A CA 1
ATOM 984 C C . LEU A 1 114 ? -6.836 4.976 4.668 1.00 96.25 114 LEU A C 1
ATOM 986 O O . LEU A 1 114 ? -7.178 4.400 3.630 1.00 96.25 114 LEU A O 1
ATOM 990 N N . ILE A 1 115 ? -6.413 4.336 5.750 1.00 95.81 115 ILE A N 1
ATOM 991 C CA . ILE A 1 115 ? -6.491 2.894 5.935 1.00 95.81 115 ILE A CA 1
ATOM 992 C C . ILE A 1 115 ? -7.481 2.622 7.058 1.00 95.81 115 ILE A C 1
ATOM 994 O O . ILE A 1 115 ? -7.301 3.060 8.192 1.00 95.81 115 ILE A O 1
ATOM 998 N N . GLU A 1 116 ? -8.516 1.865 6.722 1.00 96.50 116 GLU A N 1
ATOM 999 C CA . GLU A 1 116 ? -9.540 1.411 7.652 1.00 96.50 116 GLU A CA 1
ATOM 1000 C C . GLU A 1 116 ? -9.475 -0.114 7.751 1.00 96.50 116 GLU A C 1
ATOM 1002 O O . GLU A 1 116 ? -9.457 -0.797 6.726 1.00 96.50 116 GLU A O 1
ATOM 1007 N N . ILE A 1 117 ? -9.440 -0.657 8.964 1.00 95.00 117 ILE A N 1
ATOM 1008 C CA . ILE A 1 117 ? -9.569 -2.095 9.220 1.00 95.00 117 ILE A CA 1
ATOM 1009 C C . ILE A 1 117 ? -10.838 -2.294 10.043 1.00 95.00 117 ILE A C 1
ATOM 1011 O O . ILE A 1 117 ? -10.903 -1.811 11.172 1.00 95.00 117 ILE A O 1
ATOM 1015 N N . ASP A 1 118 ? -11.831 -2.962 9.454 1.00 88.56 118 ASP A N 1
ATOM 1016 C CA . ASP A 1 118 ? -13.169 -3.157 10.038 1.00 88.56 118 ASP A CA 1
ATOM 1017 C C . ASP A 1 118 ? -13.198 -4.242 11.103 1.00 88.56 118 ASP A C 1
ATOM 1019 O O . ASP A 1 118 ? -13.120 -5.435 10.728 1.00 88.56 118 ASP A O 1
#

Foldseek 3Di:
DFDDCPPDPPDQLQPCCCVPVCVPFPWDADPDPVRRQKIKTWAWEFEAEPNDTDDIDTWIKIFRNDCPDPCNVVSTHRIDTDCPPVVVVCVPPVLPPWDWDWDWDQDPVGIYIYIYTD

Radius of gyration: 14.84 Å; chains: 1; bounding box: 37×36×33 Å

pLDDT: mean 92.54, std 3.66, range [83.06, 97.19]